Protein AF-A0A8T1LC66-F1 (afdb_monomer)

Radius of gyration: 21.99 Å; Cα contacts (8 Å, |Δi|>4): 73; chains: 1; bounding box: 45×19×70 Å

Organism: NCBI:txid29920

Foldseek 3Di:
DDQDPVRVQVVVCVVPVDRDDPVNVVVVVVVVVVVVPVVDDPLRVVVVVQVVVCVVDVQKDKDWDADPPVRHTDDIDIDDPVNVVVCCVVVVVVVD

InterPro domains:
  IPR048324 ZSWIM1/3, RNaseH-like domain [PF21056] (51-90)
  IPR052579 Zinc finger SWIM domain-containing protein [PTHR31569] (2-90)

Secondary structure (DSSP, 8-state):
-PPPHHHHHHHHHHHHSS---HHHHHHHHHHHHHHHHHSS-HHHHHHHHHHHHHHHSTT-EEEEEE-TTT--EEEEEEE-HHHHHHHHHHHTTS--

Structure (mmCIF, N/CA/C/O backbone):
data_AF-A0A8T1LC66-F1
#
_entry.id   AF-A0A8T1LC66-F1
#
loop_
_atom_site.group_PDB
_atom_site.id
_atom_site.type_symbol
_atom_site.label_atom_id
_atom_site.label_alt_id
_atom_site.label_comp_id
_atom_site.label_asym_id
_atom_site.label_entity_id
_atom_site.label_seq_id
_atom_site.pdbx_PDB_ins_code
_atom_site.Cartn_x
_atom_site.Cartn_y
_atom_site.Cartn_z
_atom_site.occupancy
_atom_site.B_iso_or_equiv
_atom_site.auth_seq_id
_atom_site.auth_comp_id
_atom_site.auth_asym_id
_atom_site.auth_atom_id
_atom_site.pdbx_PDB_model_num
ATOM 1 N N . MET A 1 1 ? -27.634 -1.624 5.245 1.00 42.06 1 MET A N 1
ATOM 2 C CA . MET A 1 1 ? -28.252 -1.464 6.580 1.00 42.06 1 MET A CA 1
ATOM 3 C C . MET A 1 1 ? -27.179 -1.716 7.633 1.00 42.06 1 MET A C 1
ATOM 5 O O . MET A 1 1 ? -26.834 -2.864 7.875 1.00 42.06 1 MET A O 1
ATOM 9 N N . GLY A 1 2 ? -26.560 -0.660 8.165 1.00 49.44 2 GLY A N 1
ATOM 10 C CA . GLY A 1 2 ? -25.555 -0.777 9.227 1.00 49.44 2 GLY A CA 1
ATOM 11 C C . GLY A 1 2 ? -26.228 -0.803 10.597 1.00 49.44 2 GLY A C 1
ATOM 12 O O . GLY A 1 2 ? -27.213 -0.097 10.808 1.00 49.44 2 GLY A O 1
ATOM 13 N N . SER A 1 3 ? -25.722 -1.617 11.523 1.00 58.62 3 SER A N 1
ATOM 14 C CA . SER A 1 3 ? -26.246 -1.661 12.891 1.00 58.62 3 SER A CA 1
ATOM 15 C C . SER A 1 3 ? -26.083 -0.286 13.549 1.00 58.62 3 SER A C 1
ATOM 17 O O . SER A 1 3 ? -24.990 0.281 13.546 1.00 58.62 3 SER A O 1
ATOM 19 N N . ASN A 1 4 ? -27.172 0.279 14.076 1.00 80.50 4 ASN A N 1
ATOM 20 C CA . ASN A 1 4 ? -27.126 1.582 14.736 1.00 80.50 4 ASN A CA 1
ATOM 21 C C . ASN A 1 4 ? -26.347 1.499 16.064 1.00 80.50 4 ASN A C 1
ATOM 23 O O . ASN A 1 4 ? -26.142 0.424 16.631 1.00 80.50 4 ASN A O 1
ATOM 27 N N . ALA A 1 5 ? -25.922 2.652 16.582 1.00 80.81 5 ALA A N 1
ATOM 28 C CA . ALA A 1 5 ? -25.108 2.764 17.794 1.00 80.81 5 ALA A CA 1
ATOM 29 C C . ALA A 1 5 ? -25.655 1.954 18.993 1.00 80.81 5 ALA A C 1
ATOM 31 O O . ALA A 1 5 ? -24.890 1.337 19.734 1.00 80.81 5 ALA A O 1
ATOM 32 N N . ARG A 1 6 ? -26.985 1.895 19.157 1.00 84.50 6 ARG A N 1
ATOM 33 C CA . ARG A 1 6 ? -27.644 1.117 20.219 1.00 84.50 6 ARG A CA 1
ATOM 34 C C . ARG A 1 6 ? -27.508 -0.392 20.013 1.00 84.50 6 ARG A C 1
ATOM 36 O O . ARG A 1 6 ? -27.281 -1.110 20.983 1.00 84.50 6 ARG A O 1
ATOM 43 N N . GLY A 1 7 ? -27.618 -0.868 18.773 1.00 86.62 7 GLY A N 1
ATOM 44 C CA . GLY A 1 7 ? -27.438 -2.280 18.431 1.00 86.62 7 GLY A CA 1
ATOM 45 C C . GLY A 1 7 ? -26.035 -2.786 18.769 1.00 86.62 7 GLY A C 1
ATOM 46 O O . GLY A 1 7 ? -25.889 -3.846 19.378 1.00 86.62 7 GLY A O 1
ATOM 47 N N . ILE A 1 8 ? -25.010 -1.984 18.466 1.00 85.50 8 ILE A N 1
ATOM 48 C CA . ILE A 1 8 ? -23.609 -2.305 18.780 1.00 85.50 8 ILE A CA 1
ATOM 49 C C . ILE A 1 8 ? -23.408 -2.418 20.296 1.00 85.50 8 ILE A C 1
ATOM 51 O O . ILE A 1 8 ? -22.859 -3.411 20.771 1.00 85.50 8 ILE A O 1
ATOM 55 N N . LEU A 1 9 ? -23.907 -1.448 21.069 1.00 89.19 9 LEU A N 1
ATOM 56 C CA . LEU A 1 9 ? -23.794 -1.475 22.530 1.00 89.19 9 LEU A CA 1
ATOM 57 C C . LEU A 1 9 ? -24.543 -2.649 23.164 1.00 89.19 9 LEU A C 1
ATOM 59 O O . LEU A 1 9 ? -24.027 -3.266 24.092 1.00 89.19 9 LEU A O 1
ATOM 63 N N . LYS A 1 10 ? -25.735 -2.988 22.659 1.00 89.12 10 LYS A N 1
ATOM 64 C CA . LYS A 1 10 ? -26.509 -4.131 23.160 1.00 89.12 10 LYS A CA 1
ATOM 65 C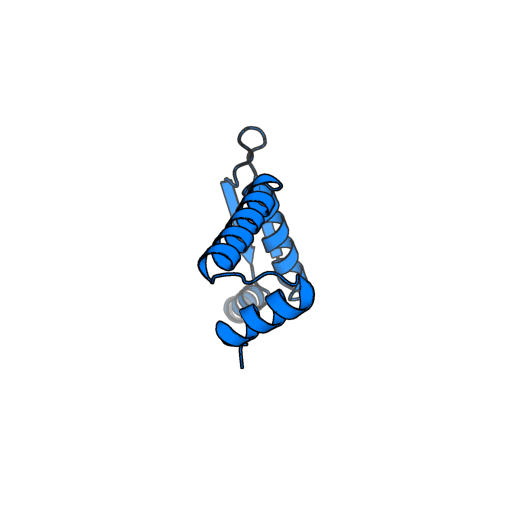 C . LYS A 1 10 ? -25.777 -5.453 22.918 1.00 89.12 10 LYS A C 1
ATOM 67 O O . LYS A 1 10 ? -25.713 -6.283 23.820 1.00 89.12 10 LYS A O 1
ATOM 72 N N . CYS A 1 11 ? -25.192 -5.625 21.733 1.00 85.88 11 CYS A N 1
ATOM 73 C CA . CYS A 1 11 ? -24.368 -6.789 21.405 1.00 85.88 11 CYS A CA 1
ATOM 74 C C . CYS A 1 11 ? -23.147 -6.888 22.330 1.00 85.88 11 CYS A C 1
ATOM 76 O O . CYS A 1 11 ? -22.886 -7.931 22.925 1.00 85.88 11 CYS A O 1
ATOM 78 N N . LEU A 1 12 ? -22.433 -5.779 22.504 1.00 87.56 12 LEU A N 1
ATOM 79 C CA . LEU A 1 12 ? -21.265 -5.706 23.373 1.00 87.56 12 LEU A CA 1
ATOM 80 C C . LEU A 1 12 ? -21.598 -6.014 24.840 1.00 87.56 12 LEU A C 1
ATOM 82 O O . LEU A 1 12 ? -20.877 -6.784 25.476 1.00 87.56 12 LEU A O 1
ATOM 86 N N . HIS A 1 13 ? -22.724 -5.504 25.347 1.00 89.12 13 HIS A N 1
ATOM 87 C CA . HIS A 1 13 ? -23.213 -5.818 26.687 1.00 89.12 13 HIS A CA 1
ATOM 88 C C . HIS A 1 13 ? -23.539 -7.305 26.849 1.00 89.12 13 HIS A C 1
ATOM 90 O O . HIS A 1 13 ? -23.096 -7.918 27.813 1.00 89.12 13 HIS A O 1
ATOM 96 N N . ALA A 1 14 ? -24.242 -7.905 25.884 1.00 90.56 14 ALA A N 1
ATOM 97 C CA . ALA A 1 14 ? -24.568 -9.330 25.919 1.00 90.56 14 ALA A CA 1
ATOM 98 C C . ALA A 1 14 ? -23.316 -10.226 25.934 1.00 90.56 14 ALA A C 1
ATOM 100 O O . ALA A 1 14 ? -23.333 -11.294 26.535 1.00 90.56 14 ALA A O 1
ATOM 101 N N . ARG A 1 15 ? -22.222 -9.792 25.294 1.00 88.25 15 ARG A N 1
ATOM 102 C CA . ARG A 1 15 ? -20.966 -10.559 25.220 1.00 88.25 15 ARG A CA 1
ATOM 103 C C . ARG A 1 15 ? -20.041 -10.355 26.416 1.00 88.25 15 ARG A C 1
ATOM 105 O O . ARG A 1 15 ? -19.309 -11.270 26.766 1.00 88.25 15 ARG A O 1
ATOM 112 N N . THR A 1 16 ? -20.023 -9.160 27.005 1.00 88.50 16 THR A N 1
ATOM 113 C CA . THR A 1 16 ? -19.068 -8.805 28.073 1.00 88.50 16 THR A CA 1
ATOM 114 C C . THR A 1 16 ? -19.700 -8.688 29.457 1.00 88.50 16 THR A C 1
ATOM 116 O O . THR A 1 16 ? -18.975 -8.574 30.442 1.00 88.50 16 THR A O 1
ATOM 119 N N . GLY A 1 17 ? -21.032 -8.637 29.547 1.00 89.19 17 GLY A N 1
ATOM 120 C CA . GLY A 1 17 ? -21.781 -8.340 30.772 1.00 89.19 17 GLY A CA 1
ATOM 121 C C . GLY A 1 17 ? -21.639 -6.893 31.261 1.00 89.19 17 GLY A C 1
ATOM 122 O O . GLY A 1 17 ? -22.275 -6.501 32.236 1.00 89.19 17 GLY A O 1
ATOM 123 N N . LYS A 1 18 ? -20.825 -6.063 30.596 1.00 89.00 18 LYS A N 1
A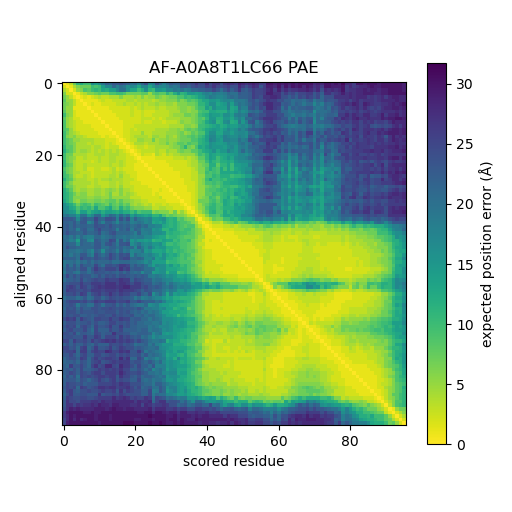TOM 124 C CA . LYS A 1 18 ? -20.505 -4.698 31.032 1.00 89.00 18 LYS A CA 1
ATOM 125 C C . LYS A 1 18 ? -21.326 -3.679 30.261 1.00 89.00 18 LYS A C 1
ATOM 127 O O . LYS A 1 18 ? -21.572 -3.827 29.065 1.00 89.00 18 LYS A O 1
ATOM 132 N N . LYS A 1 19 ? -21.787 -2.632 30.942 1.00 87.81 19 LYS A N 1
ATOM 133 C CA . LYS A 1 19 ? -22.450 -1.504 30.282 1.00 87.81 19 LYS A CA 1
ATOM 134 C C . LYS A 1 19 ? -21.371 -0.605 29.684 1.00 87.81 19 LYS A C 1
ATOM 136 O O . LYS A 1 19 ? -20.635 0.039 30.421 1.00 87.81 19 LYS A O 1
ATOM 141 N N . GLN A 1 20 ? -21.267 -0.590 28.361 1.00 85.50 20 GLN A N 1
ATOM 142 C CA . GLN A 1 20 ? -20.303 0.240 27.638 1.00 85.50 20 GLN A CA 1
ATOM 143 C C . GLN A 1 20 ? -20.982 1.510 27.128 1.00 85.50 20 GLN A C 1
ATOM 145 O O . GLN A 1 20 ? -22.140 1.479 26.704 1.00 85.50 20 GLN A O 1
ATOM 150 N N . GLN A 1 21 ? -20.268 2.631 27.161 1.00 89.88 21 GLN A N 1
ATOM 151 C CA . GLN A 1 21 ? -20.692 3.869 26.516 1.00 89.88 21 GLN A CA 1
ATOM 152 C C . GLN A 1 21 ? -20.104 3.960 25.107 1.00 89.88 21 GLN A C 1
ATOM 154 O O . GLN A 1 21 ? -19.100 3.324 24.783 1.00 89.88 21 GLN A O 1
ATOM 159 N N . LEU A 1 22 ? -20.694 4.802 24.253 1.00 86.81 22 LEU A N 1
ATOM 160 C CA . LEU A 1 22 ? -20.164 5.025 22.901 1.00 86.81 22 LEU A CA 1
ATOM 161 C C . 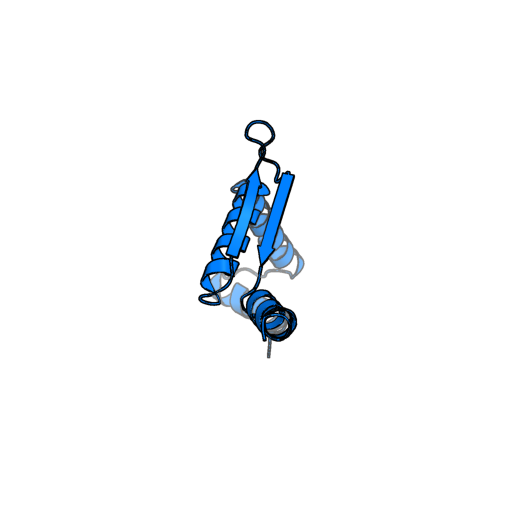LEU A 1 22 ? -18.719 5.529 22.914 1.00 86.81 22 LEU A C 1
ATOM 163 O O . LEU A 1 22 ? -17.942 5.172 22.032 1.00 86.81 22 LEU A O 1
ATOM 167 N N . ARG A 1 23 ? -18.345 6.304 23.937 1.00 89.31 23 ARG A N 1
ATOM 168 C CA . ARG A 1 23 ? -16.969 6.759 24.138 1.00 89.31 23 ARG A CA 1
ATOM 169 C C . ARG A 1 23 ? -16.002 5.594 24.345 1.00 89.31 23 ARG A C 1
ATOM 171 O O . ARG A 1 23 ? -14.917 5.620 23.780 1.00 89.31 23 ARG A O 1
ATOM 178 N N . ASP A 1 24 ? -16.401 4.561 25.081 1.00 86.25 24 ASP A N 1
ATOM 179 C CA . ASP A 1 24 ? -15.553 3.391 25.332 1.00 86.25 24 ASP A CA 1
ATOM 180 C C . ASP A 1 24 ? -15.325 2.605 24.041 1.00 86.25 24 ASP A C 1
ATOM 182 O O . ASP A 1 24 ? -14.195 2.251 23.715 1.00 86.25 24 ASP A O 1
ATOM 186 N N . VAL A 1 25 ? -16.386 2.410 23.251 1.00 88.06 25 VAL A N 1
ATOM 187 C CA . VAL A 1 25 ? -16.295 1.775 21.926 1.00 88.06 25 VAL A CA 1
ATOM 188 C C . VAL A 1 25 ? -15.384 2.579 21.003 1.00 88.06 25 VAL A C 1
ATOM 190 O O . VAL A 1 25 ? -14.520 2.022 20.330 1.00 88.06 25 VAL A O 1
ATOM 193 N N . HIS A 1 26 ? -15.541 3.900 20.999 1.00 87.88 26 HIS A N 1
ATOM 194 C CA . HIS A 1 26 ? -14.701 4.791 20.215 1.00 87.88 26 HIS A CA 1
ATOM 195 C C . HIS A 1 26 ? -13.229 4.712 20.635 1.00 87.88 26 HIS A C 1
ATOM 197 O O . HIS A 1 26 ? -12.358 4.609 19.774 1.00 87.88 26 HIS A O 1
ATOM 203 N N . ASN A 1 27 ? -12.953 4.706 21.940 1.00 89.62 27 ASN A N 1
ATOM 204 C CA . ASN A 1 27 ? -11.605 4.597 22.488 1.00 89.62 27 ASN A CA 1
ATOM 205 C C . ASN A 1 27 ? -10.952 3.257 22.134 1.00 89.62 27 ASN A C 1
ATOM 207 O O . ASN A 1 27 ? -9.795 3.261 21.732 1.00 89.62 27 ASN A O 1
ATOM 211 N N . ILE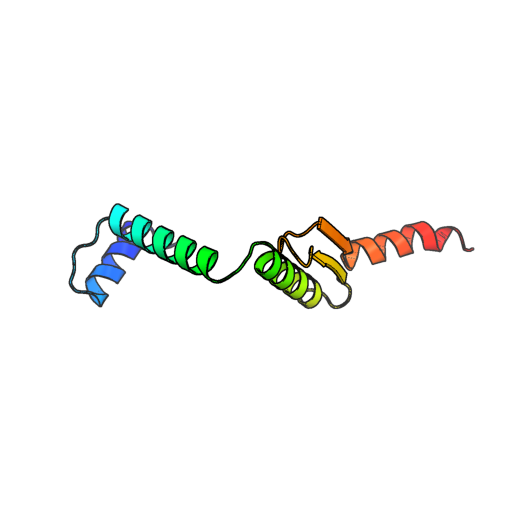 A 1 28 ? -11.687 2.142 22.211 1.00 86.94 28 ILE A N 1
ATOM 212 C CA . ILE A 1 28 ? -11.191 0.808 21.826 1.00 86.94 28 ILE A CA 1
ATOM 213 C C . ILE A 1 28 ? -10.880 0.759 20.326 1.00 86.94 28 ILE A C 1
ATOM 215 O O . ILE A 1 28 ? -9.818 0.300 19.919 1.00 86.94 28 ILE A O 1
ATOM 219 N N . ILE A 1 29 ? -11.769 1.282 19.478 1.00 87.50 29 ILE A N 1
ATOM 220 C CA . ILE A 1 29 ? -11.520 1.339 18.030 1.00 87.50 29 ILE A CA 1
ATOM 221 C C . ILE A 1 29 ? -10.318 2.240 17.734 1.00 87.50 29 ILE A C 1
ATOM 223 O O . ILE A 1 29 ? -9.500 1.923 16.872 1.00 87.50 29 ILE A O 1
ATOM 227 N N . GLN A 1 30 ? -10.195 3.374 18.427 1.00 84.62 30 GLN A N 1
ATOM 228 C CA . GLN A 1 30 ? -9.032 4.241 18.289 1.00 84.62 30 GLN A CA 1
ATOM 229 C C . GLN A 1 30 ? -7.749 3.558 18.760 1.00 84.62 30 GLN A C 1
ATOM 231 O O . GLN A 1 30 ? -6.742 3.679 18.068 1.00 84.62 30 GLN A O 1
ATOM 236 N N . SER A 1 31 ? -7.758 2.857 19.896 1.00 81.50 31 SER A N 1
ATOM 237 C CA . SER A 1 31 ? -6.577 2.170 20.420 1.00 81.50 31 SER A CA 1
ATOM 238 C C . SER A 1 31 ? -6.150 1.051 19.480 1.00 81.50 31 SER A C 1
ATOM 240 O O . SER A 1 31 ? -4.987 1.010 19.110 1.00 81.50 31 SER A O 1
ATOM 242 N N . GLN A 1 32 ? -7.089 0.251 18.973 1.00 79.44 32 GLN A N 1
ATOM 243 C CA . GLN A 1 32 ? -6.819 -0.767 17.956 1.00 79.44 32 GLN A CA 1
ATOM 244 C C . GLN A 1 32 ? -6.286 -0.151 16.663 1.00 79.44 32 GLN A C 1
ATOM 246 O O . GLN A 1 32 ? -5.307 -0.629 16.103 1.00 79.44 32 GLN A O 1
ATOM 251 N N . LYS A 1 33 ? -6.865 0.962 16.192 1.00 78.69 33 LYS A N 1
ATOM 252 C CA . LYS A 1 33 ? -6.327 1.696 15.036 1.00 78.69 33 LYS A CA 1
ATOM 253 C C . LYS A 1 33 ? -4.914 2.219 15.296 1.00 78.69 33 LYS A C 1
ATOM 255 O O . LYS A 1 33 ? -4.121 2.245 14.362 1.00 78.69 33 LYS A O 1
ATOM 260 N N . ARG A 1 34 ? -4.600 2.667 16.516 1.00 73.69 34 ARG A N 1
ATOM 261 C CA . ARG A 1 34 ? -3.251 3.110 16.908 1.00 73.69 34 ARG A CA 1
ATOM 262 C C . ARG A 1 34 ? -2.283 1.936 16.994 1.00 73.69 34 ARG A C 1
ATOM 264 O O . ARG A 1 34 ? -1.181 2.062 16.487 1.00 73.69 34 ARG A O 1
ATOM 271 N N . GLU A 1 35 ? -2.703 0.808 17.546 1.00 70.56 35 GLU A N 1
ATOM 272 C CA . GLU A 1 35 ? -1.913 -0.422 17.645 1.00 70.56 35 GLU A CA 1
ATOM 273 C C . GLU A 1 35 ? -1.600 -0.987 16.252 1.00 70.56 35 GLU A C 1
ATOM 275 O O . GLU A 1 35 ? -0.437 -1.185 15.915 1.00 70.56 35 GLU A O 1
ATOM 280 N N . MET A 1 36 ? -2.605 -1.075 15.372 1.00 63.84 36 MET A N 1
ATOM 281 C CA . MET A 1 36 ? -2.408 -1.441 13.963 1.00 63.84 36 MET A CA 1
ATOM 282 C C . MET A 1 36 ? -1.545 -0.432 13.188 1.00 63.84 36 MET A C 1
ATOM 284 O O . MET A 1 36 ? -0.900 -0.793 12.205 1.00 63.84 36 MET A O 1
ATOM 288 N N . ARG A 1 37 ? -1.537 0.848 13.589 1.00 61.94 37 ARG A N 1
ATOM 289 C CA . ARG A 1 37 ? -0.617 1.864 13.042 1.00 61.94 37 ARG A CA 1
ATOM 290 C C . ARG A 1 37 ? 0.792 1.745 13.624 1.00 61.94 37 ARG A C 1
ATOM 292 O O . ARG A 1 37 ? 1.729 2.146 12.947 1.00 61.94 37 ARG A O 1
ATOM 299 N N . GLY A 1 38 ? 0.932 1.241 14.848 1.00 61.19 38 GLY A N 1
ATOM 300 C 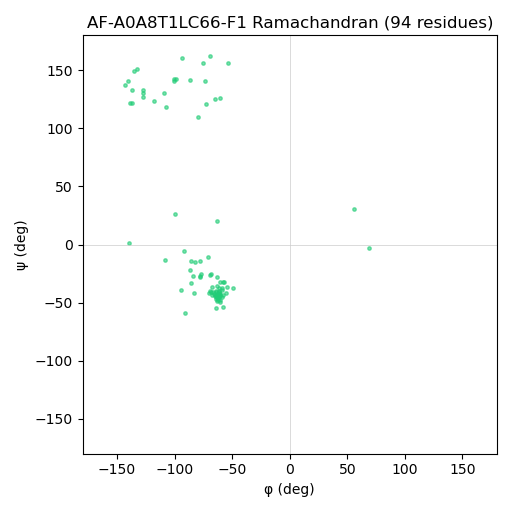CA . GLY A 1 38 ? 2.203 1.071 15.548 1.00 61.19 38 GLY A CA 1
ATOM 301 C C . GLY A 1 38 ? 2.991 -0.149 15.076 1.00 61.19 38 GLY A C 1
ATOM 302 O O . GLY A 1 38 ? 4.213 -0.123 15.120 1.00 61.19 38 GLY A O 1
ATOM 303 N N . SER A 1 39 ? 2.312 -1.185 14.571 1.00 62.75 39 SER A N 1
ATOM 304 C CA . SER A 1 39 ? 2.962 -2.411 14.092 1.00 62.75 39 SER A CA 1
ATOM 305 C C . SER A 1 39 ? 3.446 -2.349 12.639 1.00 62.75 39 SER A C 1
ATOM 307 O O . SER A 1 39 ? 4.165 -3.247 12.218 1.00 62.75 39 SER A O 1
ATOM 309 N N . LYS A 1 40 ? 3.008 -1.354 11.848 1.00 68.38 40 LYS A N 1
ATOM 310 C CA . LYS A 1 40 ? 3.378 -1.215 10.429 1.00 68.38 40 LYS A CA 1
ATOM 311 C C . LYS A 1 40 ? 3.703 0.231 10.059 1.00 68.38 40 LYS A C 1
ATOM 313 O O . LYS A 1 40 ? 2.848 1.12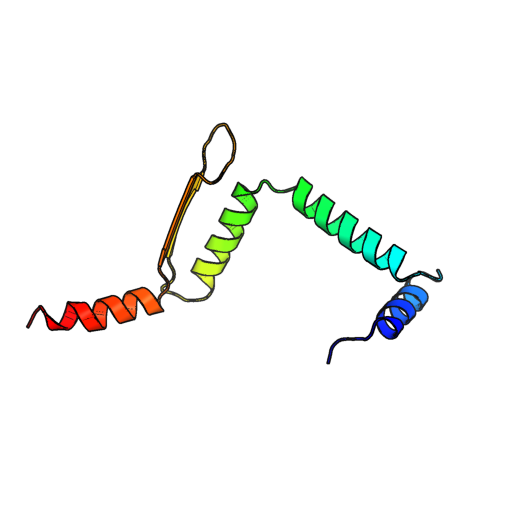4 10.130 1.00 68.38 40 LYS A O 1
ATOM 318 N N . THR A 1 41 ? 4.919 0.440 9.574 1.00 80.94 41 THR A N 1
ATOM 319 C CA . THR A 1 41 ? 5.394 1.693 8.980 1.00 80.94 41 THR A CA 1
ATOM 320 C C . THR A 1 41 ? 4.463 2.157 7.851 1.00 80.94 41 THR A C 1
ATOM 322 O O . THR A 1 41 ? 3.709 1.382 7.252 1.00 80.94 41 THR A O 1
ATOM 325 N N . SER A 1 42 ? 4.460 3.459 7.554 1.00 79.00 42 SER A N 1
ATOM 326 C CA . SER A 1 42 ? 3.705 3.996 6.410 1.00 79.00 42 SER A CA 1
ATOM 327 C C . SER A 1 42 ? 4.123 3.337 5.089 1.00 79.00 42 SER A C 1
ATOM 329 O O . SER A 1 42 ? 3.265 3.130 4.230 1.00 79.00 42 SER A O 1
ATOM 331 N N . ALA A 1 43 ? 5.394 2.944 4.958 1.00 84.94 43 ALA A N 1
ATOM 332 C CA . ALA A 1 43 ? 5.894 2.162 3.835 1.00 84.94 43 ALA A CA 1
ATOM 333 C C . ALA A 1 43 ? 5.261 0.774 3.749 1.00 84.94 43 ALA A C 1
ATOM 335 O O . ALA A 1 43 ? 4.655 0.467 2.729 1.00 84.94 43 ALA A O 1
ATOM 336 N N . GLU A 1 44 ? 5.306 -0.029 4.813 1.00 87.19 44 GLU A N 1
ATOM 337 C CA . GLU A 1 44 ? 4.718 -1.380 4.814 1.00 87.19 44 GLU A CA 1
ATOM 338 C C . GLU A 1 44 ? 3.219 -1.358 4.503 1.00 87.19 44 GLU A C 1
ATOM 340 O O . GLU A 1 44 ? 2.710 -2.214 3.783 1.00 87.19 44 GLU A O 1
ATOM 345 N N . ARG A 1 45 ? 2.500 -0.348 5.007 1.00 85.81 45 ARG A N 1
ATOM 346 C CA . ARG A 1 45 ? 1.074 -0.177 4.698 1.00 85.81 45 ARG A CA 1
ATOM 347 C C . ARG A 1 45 ? 0.834 0.200 3.241 1.00 85.81 45 ARG A C 1
ATOM 349 O O . ARG A 1 45 ? -0.106 -0.308 2.641 1.00 85.81 45 ARG A O 1
ATOM 356 N N . SER A 1 46 ? 1.665 1.078 2.684 1.00 88.50 46 SER A N 1
ATOM 357 C CA . SER A 1 46 ? 1.557 1.470 1.275 1.00 88.50 46 SER A CA 1
ATOM 358 C C . SER A 1 46 ? 1.880 0.294 0.357 1.00 88.50 46 SER A C 1
ATOM 360 O O . SER A 1 46 ? 1.159 0.072 -0.608 1.00 88.50 46 SER A O 1
ATOM 362 N N . VAL A 1 47 ? 2.904 -0.497 0.692 1.00 89.38 47 VAL A N 1
ATOM 363 C CA . VAL A 1 47 ? 3.254 -1.728 -0.029 1.00 89.38 47 VAL A CA 1
ATOM 364 C C . VAL A 1 47 ? 2.075 -2.695 -0.047 1.00 89.38 47 VAL A C 1
ATOM 366 O O . VAL A 1 47 ? 1.609 -3.033 -1.129 1.00 89.38 47 VAL A O 1
ATOM 369 N N . ALA A 1 48 ? 1.513 -3.034 1.118 1.00 90.75 48 ALA A N 1
ATOM 370 C CA . ALA A 1 48 ? 0.376 -3.953 1.200 1.00 90.75 48 ALA A CA 1
ATOM 371 C C . ALA A 1 48 ? -0.850 -3.467 0.400 1.00 90.75 48 ALA A C 1
ATOM 373 O O . ALA A 1 48 ? -1.518 -4.258 -0.260 1.00 90.75 48 ALA A O 1
ATOM 374 N N . LEU A 1 49 ? -1.132 -2.159 0.420 1.00 91.25 49 LEU A N 1
ATOM 375 C CA . LEU A 1 49 ? -2.237 -1.571 -0.343 1.00 91.25 49 LEU A CA 1
ATOM 376 C C . LEU A 1 49 ? -2.032 -1.734 -1.853 1.00 91.25 49 LEU A C 1
ATOM 378 O O . LEU A 1 49 ? -2.961 -2.086 -2.577 1.00 91.25 49 LEU A O 1
ATOM 382 N N . PHE A 1 50 ? -0.823 -1.473 -2.347 1.00 93.00 50 PHE A N 1
ATOM 383 C CA . PHE A 1 50 ? -0.532 -1.584 -3.774 1.00 93.00 50 PHE A CA 1
ATOM 384 C C . PHE A 1 50 ? -0.356 -3.036 -4.237 1.00 93.00 50 PHE A C 1
ATOM 386 O O . PHE A 1 50 ? -0.628 -3.326 -5.401 1.00 93.00 50 PHE A O 1
ATOM 393 N N . GLU A 1 51 ? 0.029 -3.952 -3.347 1.00 91.75 51 GLU A N 1
ATOM 394 C CA . GLU A 1 51 ? -0.046 -5.395 -3.594 1.00 91.75 51 GLU A CA 1
ATOM 395 C C . GLU A 1 51 ? -1.499 -5.840 -3.785 1.00 91.75 51 GLU A C 1
ATOM 397 O O . GLU A 1 51 ? -1.806 -6.477 -4.792 1.00 91.75 51 GLU A O 1
ATOM 402 N N . GLU A 1 52 ? -2.411 -5.429 -2.895 1.00 93.19 52 GLU A N 1
ATOM 403 C CA . GLU A 1 52 ? -3.849 -5.689 -3.045 1.00 93.19 52 GLU A CA 1
ATOM 404 C C . GLU A 1 52 ? -4.383 -5.096 -4.358 1.00 93.19 52 GLU A C 1
ATOM 406 O O . GLU A 1 52 ? -5.059 -5.779 -5.127 1.00 93.19 52 GLU A O 1
ATOM 411 N N . PHE A 1 53 ? -4.013 -3.852 -4.677 1.00 92.69 53 PHE A N 1
ATOM 412 C CA . PHE A 1 53 ? -4.374 -3.211 -5.944 1.00 92.69 53 PHE A CA 1
ATOM 413 C C . PHE A 1 53 ? -3.932 -4.027 -7.168 1.00 92.69 53 PHE A C 1
ATOM 415 O O . PHE A 1 53 ? -4.690 -4.141 -8.134 1.00 92.69 53 PHE A O 1
ATOM 422 N N . CYS A 1 54 ? -2.726 -4.604 -7.144 1.00 92.06 54 CYS A N 1
ATOM 423 C CA . CYS A 1 54 ? -2.234 -5.458 -8.228 1.00 92.06 54 CYS A CA 1
ATOM 424 C C . CYS A 1 54 ? -2.990 -6.793 -8.324 1.00 92.06 54 CYS A C 1
ATOM 426 O O . CYS A 1 54 ? -3.061 -7.362 -9.409 1.00 92.06 54 CYS A O 1
ATOM 428 N N . GLN A 1 55 ? -3.561 -7.284 -7.221 1.00 91.44 55 GLN A N 1
ATOM 429 C CA . GLN A 1 55 ? -4.318 -8.540 -7.176 1.00 91.44 55 GLN A CA 1
ATOM 430 C C . GLN A 1 55 ? -5.786 -8.384 -7.600 1.00 91.44 55 GLN A C 1
ATOM 432 O O . GLN A 1 55 ? -6.373 -9.348 -8.085 1.00 91.44 55 GLN A O 1
ATOM 437 N N . GLN A 1 56 ? -6.383 -7.196 -7.436 1.00 86.00 56 GLN A N 1
ATOM 438 C CA . GLN A 1 56 ? -7.808 -6.967 -7.722 1.00 86.00 56 GLN A CA 1
ATOM 439 C C . GLN A 1 56 ? -8.192 -7.170 -9.196 1.00 86.00 56 GLN A C 1
ATOM 441 O O . GLN A 1 56 ? -9.272 -7.680 -9.471 1.00 86.00 56 GLN A O 1
ATOM 446 N N . ASP A 1 57 ? -7.315 -6.810 -10.137 1.00 76.94 57 ASP A N 1
ATOM 447 C CA . ASP A 1 57 ? -7.515 -7.037 -11.571 1.00 76.94 57 ASP A CA 1
ATOM 448 C C . ASP A 1 57 ? -6.209 -7.537 -12.193 1.00 76.94 57 ASP A C 1
ATOM 450 O O . ASP A 1 57 ? -5.170 -6.894 -12.029 1.00 76.94 57 ASP A O 1
ATOM 454 N N . GLY A 1 58 ? -6.271 -8.601 -13.005 1.00 77.50 58 GLY A N 1
ATOM 455 C CA . GLY A 1 58 ? -5.126 -9.242 -13.684 1.00 77.50 58 GLY A CA 1
ATOM 456 C C . GLY A 1 58 ? -4.353 -8.381 -14.703 1.00 77.50 58 GLY A C 1
ATOM 457 O O . GLY A 1 58 ? -3.670 -8.910 -15.573 1.00 77.50 58 GLY A O 1
ATOM 458 N N . GLY A 1 59 ? -4.465 -7.054 -14.631 1.00 86.12 59 GLY A N 1
ATOM 459 C CA . GLY A 1 59 ? -3.705 -6.091 -15.426 1.00 86.12 59 GLY A CA 1
ATOM 460 C C . GLY A 1 59 ? -3.246 -4.852 -14.650 1.00 86.12 59 GLY A C 1
ATOM 461 O O . GLY A 1 59 ? -2.617 -3.975 -15.253 1.00 86.12 59 GLY A O 1
ATOM 462 N N . ASN A 1 60 ? -3.536 -4.752 -13.350 1.00 95.44 60 ASN A N 1
ATOM 463 C CA . ASN A 1 60 ? -3.035 -3.676 -12.499 1.00 95.44 60 ASN A CA 1
ATOM 464 C C . ASN A 1 60 ? -1.548 -3.895 -12.195 1.00 95.44 60 ASN A C 1
ATOM 466 O O . ASN A 1 60 ? -1.095 -5.015 -11.992 1.00 95.44 60 ASN A O 1
ATOM 470 N N . THR A 1 61 ? -0.765 -2.821 -12.182 1.00 94.44 61 THR A N 1
ATOM 471 C CA . THR A 1 61 ? 0.659 -2.869 -11.819 1.00 94.44 61 THR A CA 1
ATOM 472 C C . THR A 1 61 ? 1.029 -1.654 -10.997 1.00 94.44 61 THR A C 1
ATOM 474 O O . THR A 1 61 ? 0.617 -0.547 -11.340 1.00 94.44 61 THR A O 1
ATOM 477 N N . ALA A 1 62 ? 1.864 -1.840 -9.983 1.00 95.62 62 ALA A N 1
ATOM 478 C CA . ALA A 1 62 ? 2.444 -0.765 -9.197 1.00 95.62 62 ALA A CA 1
ATOM 479 C C . ALA A 1 62 ? 3.945 -1.002 -8.973 1.00 95.62 62 ALA A C 1
ATOM 481 O O . ALA A 1 62 ? 4.409 -2.138 -8.910 1.00 95.62 62 ALA A O 1
ATOM 482 N N . LYS A 1 63 ? 4.705 0.085 -8.863 1.00 95.19 63 LYS A N 1
ATOM 483 C CA . LYS A 1 63 ? 6.099 0.130 -8.425 1.00 95.19 63 LYS A CA 1
ATOM 484 C C . LYS A 1 63 ? 6.209 1.150 -7.306 1.00 95.19 63 LYS A C 1
ATOM 486 O O . LYS A 1 63 ? 5.700 2.263 -7.430 1.00 95.19 63 LYS A O 1
ATOM 491 N N . ILE A 1 64 ? 6.885 0.764 -6.234 1.00 93.81 64 ILE A N 1
ATOM 492 C CA . ILE A 1 64 ? 7.035 1.574 -5.030 1.00 93.81 64 ILE A CA 1
ATOM 493 C C . ILE A 1 64 ? 8.521 1.662 -4.723 1.00 93.81 64 ILE A C 1
ATOM 495 O O . ILE A 1 64 ? 9.206 0.642 -4.687 1.00 93.81 64 ILE A O 1
ATOM 499 N N . VAL A 1 65 ? 9.008 2.876 -4.497 1.00 92.56 65 VAL A N 1
ATOM 500 C CA . VAL A 1 65 ? 10.366 3.130 -4.019 1.00 92.56 65 VAL A CA 1
ATOM 501 C C . VAL A 1 65 ? 10.262 3.580 -2.573 1.00 92.56 65 VAL A C 1
ATOM 503 O O . VAL A 1 65 ? 9.634 4.599 -2.268 1.00 92.56 65 VAL A O 1
ATOM 506 N N . VAL A 1 66 ? 10.858 2.792 -1.684 1.00 91.31 66 VAL A N 1
ATOM 507 C CA . VAL A 1 66 ? 10.934 3.080 -0.253 1.00 91.31 66 VAL A CA 1
ATOM 508 C C . VAL A 1 66 ? 12.370 3.435 0.081 1.00 91.31 66 VAL A C 1
ATOM 510 O O . VAL A 1 66 ? 13.292 2.698 -0.267 1.00 91.31 66 VAL A O 1
ATOM 513 N N . ASP A 1 67 ? 12.550 4.549 0.780 1.00 89.00 67 ASP A N 1
ATOM 514 C CA . ASP A 1 67 ? 13.848 4.929 1.307 1.00 89.00 67 ASP A CA 1
ATOM 515 C C . ASP A 1 67 ? 14.308 3.917 2.361 1.00 89.00 67 ASP A C 1
ATOM 517 O O . ASP A 1 67 ? 13.609 3.635 3.341 1.00 89.00 67 ASP A O 1
ATOM 521 N N . SER A 1 68 ? 15.496 3.356 2.162 1.00 84.25 68 SER A N 1
ATOM 522 C CA . SER A 1 68 ? 15.991 2.269 3.007 1.00 84.25 68 SER A CA 1
ATOM 523 C C . SER A 1 68 ? 16.309 2.715 4.440 1.00 84.25 68 SER A C 1
ATOM 525 O O . SER A 1 68 ? 16.216 1.880 5.345 1.00 84.25 68 SER A O 1
ATOM 527 N N . VAL A 1 69 ? 16.612 4.002 4.651 1.00 85.31 69 VAL A N 1
ATOM 528 C CA . VAL A 1 69 ? 17.026 4.577 5.940 1.00 85.31 69 VAL A CA 1
ATOM 529 C C . VAL A 1 69 ? 15.818 5.087 6.726 1.00 85.31 69 VAL A C 1
ATOM 531 O O . VAL A 1 69 ? 15.534 4.606 7.818 1.00 85.31 69 VAL A O 1
ATOM 534 N N . SER A 1 70 ? 15.067 6.024 6.155 1.00 85.06 70 SER A N 1
ATOM 535 C CA . SER A 1 70 ? 13.905 6.671 6.774 1.00 85.06 70 SER A CA 1
ATOM 536 C C . SER A 1 70 ? 12.638 5.815 6.753 1.00 85.06 70 SER A C 1
ATOM 538 O O . SER A 1 70 ? 11.683 6.131 7.461 1.00 85.06 70 SER A O 1
ATOM 540 N N . LYS A 1 71 ? 12.606 4.733 5.957 1.00 82.38 71 LYS A N 1
ATOM 541 C CA . LYS A 1 71 ? 11.426 3.865 5.768 1.00 82.38 71 LYS A CA 1
ATOM 542 C C . LYS A 1 71 ? 10.188 4.633 5.291 1.00 82.38 71 LYS A C 1
ATOM 544 O O . LYS A 1 71 ? 9.054 4.257 5.588 1.00 82.38 71 LYS A O 1
ATOM 549 N N . VAL A 1 72 ? 10.404 5.710 4.537 1.00 84.44 72 VAL A N 1
ATOM 550 C CA . VAL A 1 72 ? 9.351 6.525 3.923 1.00 84.44 72 VAL A CA 1
ATOM 551 C C . VAL A 1 72 ? 9.214 6.159 2.447 1.00 84.44 72 VAL A C 1
ATOM 553 O O . VAL A 1 72 ? 10.197 5.891 1.759 1.00 84.44 72 VAL A O 1
ATOM 556 N N . VAL A 1 73 ? 7.979 6.150 1.944 1.00 87.94 73 VAL A N 1
ATOM 557 C CA . VAL A 1 73 ? 7.709 5.990 0.510 1.00 87.94 73 VAL A CA 1
ATOM 558 C C . VAL A 1 73 ? 8.089 7.276 -0.214 1.00 87.94 73 VAL A C 1
ATOM 560 O O . VAL A 1 73 ? 7.528 8.329 0.078 1.00 87.94 73 VAL A O 1
ATOM 563 N N . GLN A 1 74 ? 9.014 7.189 -1.165 1.00 90.19 74 GLN A N 1
ATOM 564 C CA . GLN A 1 74 ? 9.461 8.335 -1.960 1.00 90.19 74 GLN A CA 1
ATOM 565 C C . GLN A 1 74 ? 8.698 8.454 -3.279 1.00 90.19 74 GLN A C 1
ATOM 567 O O . GLN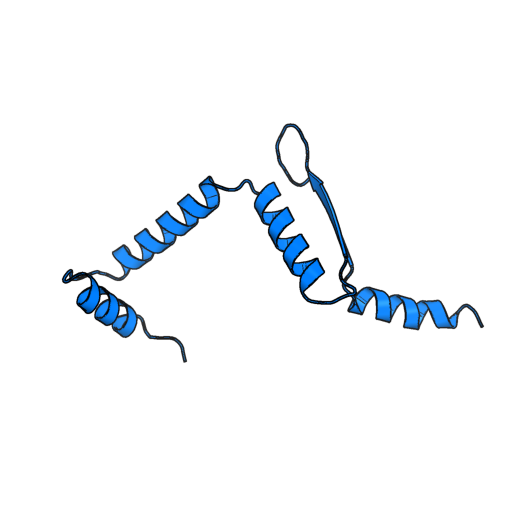 A 1 74 ? 8.363 9.554 -3.707 1.00 90.19 74 GLN A O 1
ATOM 572 N N . LEU A 1 75 ? 8.414 7.321 -3.924 1.00 91.19 75 LEU A N 1
ATOM 573 C CA . LEU A 1 75 ? 7.756 7.285 -5.225 1.00 91.19 75 LEU A CA 1
ATOM 574 C C . LEU A 1 75 ? 6.794 6.110 -5.298 1.00 91.19 75 LEU A C 1
ATOM 576 O O . LEU A 1 75 ? 7.129 4.986 -4.923 1.00 91.19 75 LEU A O 1
ATOM 580 N N . VAL A 1 76 ? 5.623 6.373 -5.866 1.00 91.62 76 VAL A N 1
ATOM 581 C CA . VAL A 1 76 ? 4.692 5.340 -6.299 1.00 91.62 76 VAL A CA 1
ATOM 582 C C . VAL A 1 76 ? 4.321 5.600 -7.747 1.00 91.62 76 VAL A C 1
ATOM 584 O O . VAL A 1 76 ? 3.846 6.680 -8.090 1.00 91.62 76 VAL A O 1
ATOM 587 N N . VAL A 1 77 ? 4.491 4.588 -8.588 1.00 94.75 77 VAL A N 1
ATOM 588 C CA . VAL A 1 77 ? 3.978 4.576 -9.957 1.00 94.75 77 VAL A CA 1
ATOM 589 C C . VAL A 1 77 ? 2.999 3.426 -10.063 1.00 94.75 77 VAL A C 1
ATOM 591 O O . VAL A 1 77 ? 3.367 2.287 -9.799 1.00 94.75 77 VAL A O 1
ATOM 594 N N . PHE A 1 78 ? 1.764 3.696 -10.464 1.00 94.00 78 PHE A N 1
ATOM 595 C CA . PHE A 1 78 ? 0.757 2.660 -10.658 1.00 94.00 78 PHE A CA 1
ATOM 596 C C . PHE A 1 78 ? 0.036 2.845 -11.988 1.00 94.00 78 PHE A C 1
ATOM 598 O O . PHE A 1 78 ? -0.098 3.949 -12.513 1.00 94.00 78 PHE A O 1
ATOM 605 N N . GLN A 1 79 ? -0.424 1.735 -12.546 1.00 94.19 79 GLN A N 1
ATOM 606 C CA . GLN A 1 79 ? -1.225 1.691 -13.756 1.00 94.19 79 GLN A CA 1
ATOM 607 C C . GLN A 1 79 ? -2.328 0.667 -13.566 1.00 94.19 79 GLN A C 1
ATOM 609 O O . GLN A 1 79 ? -2.056 -0.513 -13.341 1.00 94.19 79 GLN A O 1
ATOM 614 N N . SER A 1 80 ? -3.572 1.119 -13.691 1.00 94.25 80 SER A N 1
ATOM 615 C CA . SER A 1 80 ? -4.709 0.205 -13.720 1.00 94.25 80 SER A CA 1
ATOM 616 C C . SER A 1 80 ? -4.809 -0.507 -15.069 1.00 94.25 80 SER A C 1
ATOM 618 O O . SER A 1 80 ? -4.405 0.027 -16.109 1.00 94.25 80 SER A O 1
ATOM 620 N N . ALA A 1 81 ? -5.446 -1.674 -15.081 1.00 92.81 81 ALA A N 1
ATOM 621 C CA . ALA A 1 81 ? -5.798 -2.391 -16.297 1.00 92.81 81 ALA A CA 1
ATOM 622 C C . ALA A 1 81 ? -6.609 -1.498 -17.256 1.00 92.81 81 ALA A C 1
ATOM 624 O O . ALA A 1 81 ? -6.412 -1.531 -18.469 1.00 92.81 81 ALA A O 1
ATOM 625 N N . ARG A 1 82 ? -7.479 -0.632 -16.714 1.00 91.88 82 ARG A N 1
ATOM 626 C CA . ARG A 1 82 ? -8.258 0.333 -17.501 1.00 91.88 82 ARG A CA 1
ATOM 627 C C . ARG A 1 82 ? -7.383 1.398 -18.166 1.00 91.88 82 ARG A C 1
ATOM 629 O O . ARG A 1 82 ? -7.610 1.692 -19.335 1.00 91.88 82 ARG A O 1
ATOM 636 N N . MET A 1 83 ? -6.391 1.951 -17.462 1.00 92.56 83 MET A N 1
ATOM 637 C CA . MET A 1 83 ? -5.441 2.909 -18.050 1.00 92.56 83 MET A CA 1
ATOM 638 C C . MET A 1 83 ? -4.666 2.280 -19.207 1.00 92.56 83 MET A C 1
ATOM 640 O O . MET A 1 83 ? -4.542 2.900 -20.258 1.00 92.56 83 MET A O 1
ATOM 644 N N . LYS A 1 84 ? -4.216 1.029 -19.047 1.00 90.25 84 LYS A N 1
ATOM 645 C CA . LYS A 1 84 ? -3.518 0.289 -20.108 1.00 90.25 84 LYS A CA 1
ATOM 646 C C . LYS A 1 84 ? -4.407 0.062 -21.329 1.00 90.25 84 LYS A C 1
ATOM 648 O O . LYS A 1 84 ? -3.977 0.342 -22.442 1.00 90.25 84 LYS A O 1
ATOM 653 N N . ARG A 1 85 ? -5.659 -0.371 -21.124 1.00 90.44 85 ARG A N 1
ATOM 654 C CA . ARG A 1 85 ? -6.633 -0.546 -22.217 1.00 90.44 85 ARG A CA 1
ATOM 655 C C . ARG A 1 85 ? -6.935 0.764 -22.939 1.00 90.44 85 ARG A C 1
ATOM 657 O O . ARG A 1 85 ? -6.965 0.777 -24.162 1.00 90.44 85 ARG A O 1
ATOM 664 N N . MET A 1 86 ? -7.128 1.861 -22.202 1.00 89.69 86 MET A N 1
ATOM 665 C CA . MET A 1 86 ? -7.314 3.180 -22.815 1.00 89.69 86 MET A CA 1
ATOM 666 C C . MET A 1 86 ? -6.095 3.572 -23.644 1.00 89.69 86 MET A C 1
ATOM 668 O O . MET A 1 86 ? -6.246 3.918 -24.808 1.00 89.69 86 MET A O 1
ATOM 672 N N . PHE A 1 87 ? -4.890 3.464 -23.082 1.00 86.19 87 PHE A N 1
ATOM 673 C CA . PHE A 1 87 ? -3.667 3.797 -23.806 1.00 86.19 87 PHE A CA 1
ATOM 674 C C . PHE A 1 87 ? -3.519 2.973 -25.094 1.00 86.19 87 PHE A C 1
ATOM 676 O O . PHE A 1 87 ? -3.242 3.534 -26.146 1.00 86.19 87 PHE A O 1
ATOM 683 N N . GLN A 1 88 ? -3.790 1.665 -25.049 1.00 85.06 88 GLN A N 1
ATOM 684 C CA . GLN A 1 88 ? -3.798 0.817 -26.245 1.00 85.06 88 GLN A CA 1
ATOM 685 C C . GLN A 1 88 ? -4.856 1.247 -27.271 1.00 85.06 88 GLN A C 1
ATOM 687 O O . GLN A 1 88 ? 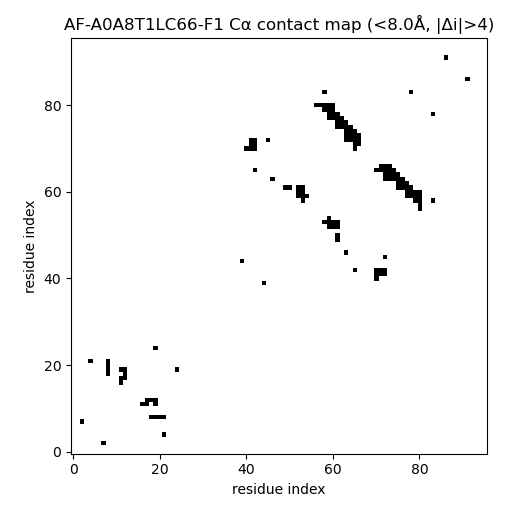-4.564 1.258 -28.461 1.00 85.06 88 GLN A O 1
ATOM 692 N N . ALA A 1 89 ? -6.059 1.626 -26.835 1.00 82.75 89 ALA A N 1
ATOM 693 C CA . ALA A 1 89 ? -7.123 2.072 -27.735 1.00 82.75 89 ALA A CA 1
ATOM 694 C C . ALA A 1 89 ? -6.799 3.409 -28.424 1.00 82.75 89 ALA A C 1
ATOM 696 O O . ALA A 1 89 ? -7.125 3.584 -29.594 1.00 82.75 89 ALA A O 1
ATOM 697 N N . PHE A 1 90 ? -6.134 4.334 -27.725 1.00 74.00 90 PHE A N 1
ATOM 698 C CA . PHE A 1 90 ? -5.759 5.636 -28.283 1.00 74.00 90 PHE A CA 1
ATOM 699 C C . PHE A 1 90 ? -4.466 5.581 -29.107 1.00 74.00 90 PHE A C 1
ATOM 701 O O . PHE A 1 90 ? -4.404 6.162 -30.186 1.00 74.00 90 PHE A O 1
ATOM 708 N N . CYS A 1 91 ? -3.440 4.864 -28.645 1.00 66.19 91 CYS A N 1
ATOM 709 C CA . CYS A 1 91 ? -2.148 4.781 -29.335 1.00 66.19 91 CYS A CA 1
ATOM 710 C C . CYS A 1 91 ? -2.097 3.679 -30.406 1.00 66.19 91 CYS A C 1
ATOM 712 O O . CYS A 1 91 ? -1.308 3.779 -31.341 1.00 66.19 91 CYS A O 1
ATOM 714 N N . GLY A 1 92 ? -2.955 2.657 -30.323 1.00 57.19 92 GLY A N 1
ATOM 715 C CA . GLY A 1 92 ? -3.084 1.608 -31.342 1.00 57.19 92 GLY A CA 1
ATOM 716 C C . GLY A 1 92 ? -3.735 2.080 -32.648 1.00 57.19 92 GLY A C 1
ATOM 717 O O . GLY A 1 92 ? -3.698 1.355 -33.638 1.00 57.19 92 GLY A O 1
ATOM 718 N N . GLY A 1 93 ? -4.302 3.292 -32.669 1.00 54.31 93 GLY A N 1
ATOM 719 C CA . GLY A 1 93 ? -4.806 3.947 -33.880 1.00 54.31 93 GLY A CA 1
ATOM 720 C C . GLY A 1 93 ? -3.735 4.659 -34.716 1.00 54.31 93 GLY A C 1
ATOM 721 O O . GLY A 1 93 ? -3.999 4.954 -35.872 1.00 54.31 93 GLY A O 1
ATOM 722 N N . CYS A 1 94 ? -2.535 4.909 -34.172 1.00 50.41 94 CYS A N 1
ATOM 723 C CA . CYS A 1 94 ? -1.438 5.568 -34.902 1.00 50.41 94 CYS A CA 1
ATOM 724 C C . CYS A 1 94 ? -0.482 4.589 -35.604 1.00 50.41 94 CYS A C 1
ATOM 726 O O . CYS A 1 94 ? 0.433 5.025 -36.293 1.00 5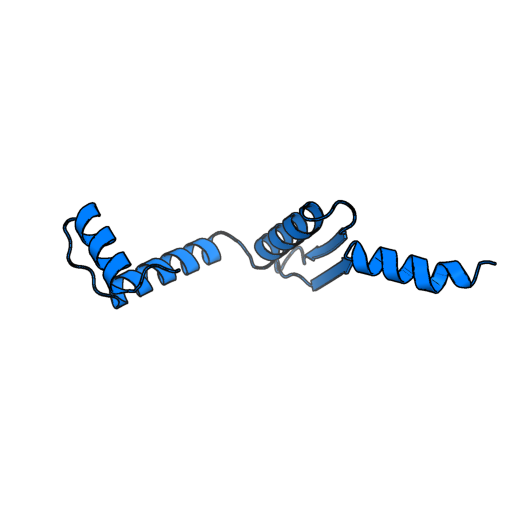0.41 94 CYS A O 1
ATOM 728 N N . ALA A 1 95 ? -0.656 3.279 -35.408 1.00 53.47 95 ALA A N 1
ATOM 729 C CA . ALA A 1 95 ? 0.165 2.236 -36.029 1.00 53.47 95 ALA A CA 1
ATOM 730 C C . ALA A 1 95 ? -0.516 1.593 -37.255 1.00 53.47 95 ALA A C 1
ATOM 732 O O . ALA A 1 95 ? -0.256 0.428 -37.559 1.00 53.47 95 ALA A O 1
ATOM 733 N N . ARG A 1 96 ? -1.417 2.322 -37.925 1.00 44.72 96 ARG A N 1
ATOM 734 C CA . ARG A 1 96 ? -2.052 1.898 -39.174 1.00 44.72 96 ARG A CA 1
ATOM 735 C C . ARG A 1 96 ? -1.917 2.971 -40.239 1.00 44.72 96 ARG A C 1
ATOM 737 O O . ARG A 1 96 ? -2.110 4.152 -39.882 1.00 44.72 96 ARG A O 1
#

Mean predicted aligned error: 13.1 Å

pLDDT: mean 83.06, std 12.25, range [42.06, 95.62]

Solvent-accessible surface area (backbone atoms only — not comparable to full-atom values): 5685 Å² total; per-residue (Å²): 138,79,80,49,78,65,54,55,44,52,53,48,24,74,74,68,76,46,91,68,53,73,65,56,55,49,48,50,53,48,49,50,53,48,50,63,51,70,79,40,53,71,33,59,51,50,52,54,51,45,52,50,53,32,66,76,40,101,54,27,45,65,49,76,44,63,41,87,84,83,48,42,66,78,45,78,49,73,43,48,42,65,56,53,53,50,50,49,64,65,57,62,63,73,78,110

Sequence (96 aa):
MGSNARGILKCLHARTGKKQQLRDVHNIIQSQKREMRGSKTSAERSVALFEEFCQQDGGNTAKIVVDSVSKVVQLVVFQSARMKRMFQAFCGGCAR

Nearest PDB structures (foldseek):
  1u2v-assembly2_A  TM=3.188E-01  e=2.319E+00  Bos taurus
  2dpd-assembly1_B  TM=2.685E-01  e=2.025E+00  Bacillus subtilis
  2efw-assembly2_F  TM=2.298E-01  e=1.769E+00  Bacillus subtilis
  5dym-assembly1_A-2  TM=2.540E-01  e=5.986E+00  Clostridioides difficile R20291